Protein AF-A0AA36AF30-F1 (afdb_monomer)

Structure (mmCIF, N/CA/C/O backbone):
data_AF-A0AA36AF30-F1
#
_entry.id   AF-A0AA36AF30-F1
#
loop_
_atom_site.group_PDB
_atom_site.id
_atom_site.type_symbol
_atom_site.label_atom_id
_atom_site.label_alt_id
_atom_site.label_comp_id
_atom_site.label_asym_id
_atom_site.label_entity_id
_atom_site.label_seq_id
_atom_site.pdbx_PDB_ins_code
_atom_site.Cartn_x
_atom_site.Cartn_y
_atom_site.Cartn_z
_atom_site.occupancy
_atom_site.B_iso_or_equiv
_atom_site.auth_seq_id
_atom_site.auth_comp_id
_atom_site.auth_asym_id
_atom_site.auth_atom_id
_atom_site.pdbx_PDB_model_num
ATOM 1 N N . MET A 1 1 ? 21.066 13.306 -33.829 1.00 63.34 1 MET A N 1
ATOM 2 C CA . MET A 1 1 ? 20.167 12.903 -32.720 1.00 63.34 1 MET A CA 1
ATOM 3 C C . MET A 1 1 ? 20.761 11.676 -32.052 1.00 63.34 1 MET A C 1
ATOM 5 O O . MET A 1 1 ? 21.153 10.771 -32.775 1.00 63.34 1 MET A O 1
ATOM 9 N N . LYS A 1 2 ? 20.877 11.641 -30.718 1.00 82.94 2 LYS A N 1
ATOM 10 C CA . LYS A 1 2 ? 21.301 10.419 -30.010 1.00 82.94 2 LYS A CA 1
ATOM 11 C C . LYS A 1 2 ? 20.152 9.407 -30.028 1.00 82.94 2 LYS A C 1
ATOM 13 O O . LYS A 1 2 ? 19.001 9.814 -29.859 1.00 82.94 2 LYS A O 1
ATOM 18 N N . SER A 1 3 ? 20.438 8.122 -30.242 1.00 90.75 3 SER A N 1
ATOM 19 C CA . SER A 1 3 ? 19.394 7.096 -30.178 1.00 90.75 3 SER A CA 1
ATOM 20 C C . SER A 1 3 ? 18.960 6.868 -28.726 1.00 90.75 3 SER A C 1
ATOM 22 O O . SER A 1 3 ? 19.725 7.099 -27.788 1.00 90.75 3 SER A O 1
ATOM 24 N N . LEU A 1 4 ? 17.737 6.370 -28.515 1.00 87.19 4 LEU A N 1
ATOM 25 C CA . LEU A 1 4 ? 17.236 6.058 -27.169 1.00 87.19 4 LEU A CA 1
ATOM 26 C C . LEU A 1 4 ? 18.124 5.027 -26.443 1.00 87.19 4 LEU A C 1
ATOM 28 O O . LEU A 1 4 ? 18.230 5.046 -25.220 1.00 87.19 4 LEU A O 1
ATOM 32 N N . ARG A 1 5 ? 18.796 4.150 -27.200 1.00 90.25 5 ARG A N 1
ATOM 33 C CA . ARG A 1 5 ? 19.737 3.155 -26.676 1.00 90.25 5 ARG A CA 1
ATOM 34 C C . ARG A 1 5 ? 21.043 3.789 -26.200 1.00 90.25 5 ARG A C 1
ATOM 36 O O . ARG A 1 5 ? 21.538 3.400 -25.146 1.00 90.25 5 ARG A O 1
ATOM 43 N N . ASP A 1 6 ? 21.548 4.791 -26.915 1.00 92.56 6 ASP A N 1
ATOM 44 C CA . ASP A 1 6 ? 22.751 5.530 -26.510 1.00 92.56 6 ASP A CA 1
ATOM 45 C C . ASP A 1 6 ? 22.492 6.364 -25.257 1.00 92.56 6 ASP A C 1
ATOM 47 O O . ASP A 1 6 ? 23.327 6.423 -24.359 1.00 92.56 6 ASP A O 1
ATOM 51 N N . VAL A 1 7 ? 21.304 6.967 -25.170 1.00 93.06 7 VAL A N 1
ATOM 52 C CA . VAL A 1 7 ? 20.855 7.703 -23.982 1.00 93.06 7 VAL A CA 1
ATOM 53 C C . VAL A 1 7 ? 20.715 6.755 -22.788 1.00 93.06 7 VAL A C 1
ATOM 55 O O . VAL A 1 7 ? 21.249 7.045 -21.725 1.00 93.06 7 VAL A O 1
ATOM 58 N N . ALA A 1 8 ? 20.072 5.596 -22.962 1.00 93.12 8 ALA A N 1
ATOM 59 C CA . ALA A 1 8 ? 19.960 4.581 -21.911 1.00 93.12 8 ALA A CA 1
ATOM 60 C C . ALA A 1 8 ? 21.333 4.137 -21.382 1.00 93.12 8 ALA A C 1
ATOM 62 O O . ALA A 1 8 ? 21.536 4.089 -20.173 1.00 93.12 8 ALA A O 1
ATOM 63 N N . LYS A 1 9 ? 22.290 3.886 -22.287 1.00 93.12 9 LYS A N 1
ATOM 64 C CA . LYS A 1 9 ? 23.662 3.511 -21.927 1.00 93.12 9 LYS A CA 1
ATOM 65 C C . LYS A 1 9 ? 24.395 4.631 -21.184 1.00 93.12 9 LYS A C 1
ATOM 67 O O . LYS A 1 9 ? 25.069 4.349 -20.206 1.00 93.12 9 LYS A O 1
ATOM 72 N N . TYR A 1 10 ? 24.245 5.881 -21.624 1.00 94.81 10 TYR A N 1
ATOM 73 C CA . TYR A 1 10 ? 24.874 7.044 -20.990 1.00 94.81 10 TYR A CA 1
ATOM 74 C C . TYR A 1 10 ? 24.391 7.274 -19.552 1.00 94.81 10 TYR A C 1
ATOM 76 O O . TYR A 1 10 ? 25.181 7.638 -18.692 1.00 94.81 10 TYR A O 1
ATOM 84 N N . PHE A 1 11 ? 23.099 7.056 -19.297 1.00 91.12 11 PHE A N 1
ATOM 85 C CA . PHE A 1 11 ? 22.505 7.192 -17.964 1.00 91.12 11 PHE A CA 1
ATOM 86 C C . PHE A 1 11 ? 22.544 5.895 -17.140 1.00 91.12 11 PHE A C 1
ATOM 88 O O . PHE A 1 11 ? 21.966 5.862 -16.059 1.00 91.12 11 PHE A O 1
ATOM 95 N N . GLU A 1 12 ? 23.171 4.830 -17.651 1.00 92.31 12 GLU A N 1
ATOM 96 C CA . GLU A 1 12 ? 23.252 3.511 -17.001 1.00 92.31 12 GLU A CA 1
ATOM 97 C C . GLU A 1 12 ? 21.883 2.922 -16.603 1.00 92.31 12 GLU A C 1
ATOM 99 O O . GLU A 1 12 ? 21.746 2.15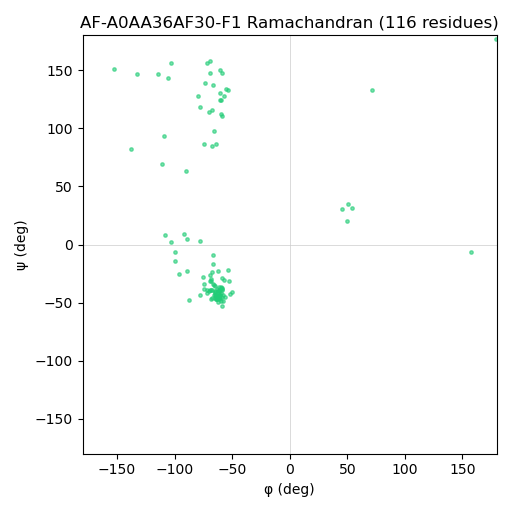8 -15.648 1.00 92.31 12 GLU A O 1
ATOM 104 N N . VAL A 1 13 ? 20.838 3.243 -17.370 1.00 88.69 13 VAL A N 1
ATOM 105 C CA . VAL A 1 13 ? 19.482 2.716 -17.171 1.00 88.69 13 VAL A CA 1
ATOM 106 C C . VAL A 1 13 ? 19.182 1.673 -18.244 1.00 88.69 13 VAL A C 1
ATOM 108 O O . VAL A 1 13 ? 19.539 1.831 -19.410 1.00 88.69 13 VAL A O 1
ATOM 111 N N . SER A 1 14 ? 18.458 0.608 -17.886 1.00 89.75 14 SER A N 1
ATOM 112 C CA . SER A 1 14 ? 17.972 -0.361 -18.876 1.00 89.75 14 SER A CA 1
ATOM 113 C C . SER A 1 14 ? 17.161 0.329 -19.976 1.00 89.75 14 SER A C 1
ATOM 115 O O . SER A 1 14 ? 16.241 1.107 -19.704 1.00 89.75 14 SER A O 1
ATOM 117 N N . PHE A 1 15 ? 17.455 -0.026 -21.229 1.00 90.00 15 PHE A N 1
ATOM 118 C CA . PHE A 1 15 ? 16.728 0.458 -22.402 1.00 90.00 15 PHE A CA 1
ATOM 119 C C . PHE A 1 15 ? 15.211 0.293 -22.250 1.00 90.00 15 PHE A C 1
ATOM 121 O O . PHE A 1 15 ? 14.454 1.202 -22.584 1.00 90.00 15 PHE A O 1
ATOM 128 N N . MET A 1 16 ? 14.769 -0.842 -21.694 1.00 89.00 16 MET A N 1
ATOM 129 C CA . MET A 1 16 ? 13.348 -1.123 -21.502 1.00 89.00 16 MET A CA 1
ATOM 130 C C . MET A 1 16 ? 12.710 -0.138 -20.518 1.00 89.00 16 MET A C 1
ATOM 132 O O . MET A 1 16 ? 11.645 0.408 -20.799 1.00 89.00 16 MET A O 1
ATOM 136 N N . THR A 1 17 ? 13.381 0.146 -19.400 1.00 87.31 17 THR A N 1
ATOM 137 C CA . THR A 1 17 ? 12.920 1.125 -18.408 1.00 87.31 17 THR A CA 1
ATOM 138 C C . THR A 1 17 ? 12.771 2.498 -19.053 1.00 87.31 17 THR A C 1
ATOM 140 O O . THR A 1 17 ? 11.682 3.072 -19.018 1.00 87.31 17 THR A O 1
ATOM 143 N N . LEU A 1 18 ? 13.819 2.991 -19.723 1.00 89.25 18 LEU A N 1
ATOM 144 C CA . LEU A 1 18 ? 13.787 4.302 -20.374 1.00 89.25 18 LEU A CA 1
ATOM 145 C C . LEU A 1 18 ? 12.681 4.383 -21.441 1.00 89.25 18 LEU A C 1
ATOM 147 O O . LEU A 1 18 ? 11.938 5.362 -21.498 1.00 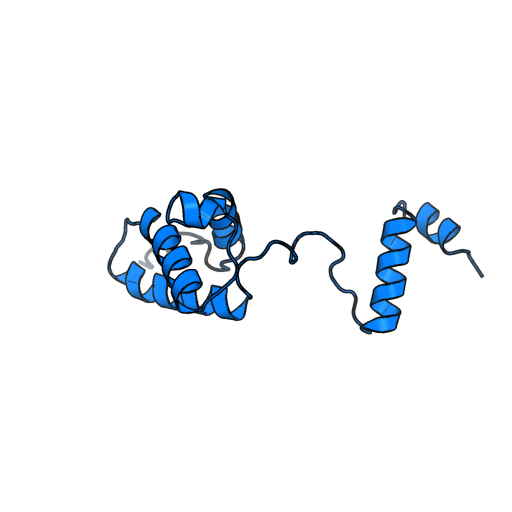89.25 18 LEU A O 1
ATOM 151 N N . GLN A 1 19 ? 12.509 3.327 -22.238 1.00 90.25 19 GLN A N 1
ATOM 152 C CA . GLN A 1 19 ? 11.462 3.246 -23.254 1.00 90.25 19 GLN A CA 1
ATOM 153 C C . GLN A 1 19 ? 10.052 3.334 -22.657 1.00 90.25 19 GLN A C 1
ATOM 155 O O . GLN A 1 19 ? 9.208 4.061 -23.191 1.00 90.25 19 GLN A O 1
ATOM 160 N N . ILE A 1 20 ? 9.782 2.628 -21.553 1.00 85.94 20 ILE A N 1
ATOM 161 C CA . ILE A 1 20 ? 8.473 2.687 -20.888 1.00 85.94 20 ILE A CA 1
ATOM 162 C C . ILE A 1 20 ? 8.220 4.097 -20.338 1.00 85.94 20 ILE A C 1
ATOM 164 O O . ILE A 1 20 ? 7.126 4.630 -20.537 1.00 85.94 20 ILE A O 1
ATOM 168 N N . TYR A 1 21 ? 9.221 4.726 -19.712 1.00 87.31 21 TYR A N 1
ATOM 169 C CA . TYR A 1 21 ? 9.120 6.106 -19.223 1.00 87.31 21 TYR A CA 1
ATOM 170 C C . TYR A 1 21 ? 8.815 7.095 -20.356 1.00 87.31 21 TYR A C 1
ATOM 172 O O . TYR A 1 21 ? 7.860 7.863 -20.248 1.00 87.31 21 TYR A O 1
ATOM 180 N N . CYS A 1 22 ? 9.547 7.045 -21.474 1.00 88.25 22 CYS A N 1
ATOM 181 C CA . CYS A 1 22 ? 9.295 7.917 -22.625 1.00 88.25 22 CYS A CA 1
ATOM 182 C C . CYS A 1 22 ? 7.896 7.704 -23.226 1.00 88.25 22 CYS A C 1
ATOM 184 O O . CYS A 1 22 ? 7.220 8.670 -23.585 1.00 88.25 22 CYS A O 1
ATOM 186 N N . LYS A 1 23 ? 7.432 6.449 -23.318 1.00 86.94 23 LYS A N 1
ATOM 187 C CA . LYS A 1 23 ? 6.086 6.125 -23.817 1.00 86.94 23 LYS A CA 1
ATOM 188 C C . LYS A 1 23 ? 4.993 6.677 -22.897 1.00 86.94 23 LYS A C 1
ATOM 190 O O . LYS A 1 23 ? 4.039 7.286 -23.387 1.00 86.94 23 LYS A O 1
ATOM 195 N N . LYS A 1 24 ? 5.136 6.495 -21.581 1.00 82.94 24 LYS A N 1
ATOM 196 C CA . LYS A 1 24 ? 4.189 7.020 -20.588 1.00 82.94 24 LYS A CA 1
ATOM 197 C C . LYS A 1 24 ? 4.188 8.542 -20.552 1.00 82.94 24 LYS A C 1
ATOM 199 O O . LYS A 1 24 ? 3.118 9.130 -20.610 1.00 82.94 24 LYS A O 1
ATOM 204 N N . LEU A 1 25 ? 5.357 9.184 -20.584 1.00 86.75 25 LEU A N 1
ATOM 205 C CA . LEU A 1 25 ? 5.462 10.644 -20.632 1.00 86.75 25 LEU A CA 1
ATOM 206 C C . LEU A 1 25 ? 4.757 11.225 -21.864 1.00 86.75 25 LEU A C 1
ATOM 208 O O . LEU A 1 25 ? 4.080 12.243 -21.766 1.00 86.75 25 LEU A O 1
ATOM 212 N N . ARG A 1 26 ? 4.862 10.558 -23.017 1.00 84.25 26 ARG A N 1
ATOM 213 C CA . ARG A 1 26 ? 4.185 10.988 -24.246 1.00 84.25 26 ARG A CA 1
ATOM 214 C C . ARG A 1 26 ? 2.662 10.844 -24.179 1.00 84.25 26 ARG A C 1
ATOM 216 O O . ARG A 1 26 ? 1.963 11.639 -24.794 1.00 84.25 26 ARG A O 1
ATOM 223 N N . THR A 1 27 ? 2.162 9.850 -23.447 1.00 84.31 27 THR A N 1
ATOM 224 C CA . THR A 1 27 ? 0.722 9.551 -23.349 1.00 84.31 27 THR A CA 1
ATOM 225 C C . THR A 1 27 ? 0.052 10.355 -22.232 1.00 84.31 27 THR A C 1
ATOM 227 O O . THR A 1 27 ? -0.975 10.985 -22.445 1.00 84.31 27 THR A O 1
ATOM 230 N N . GLU A 1 28 ? 0.653 10.363 -21.043 1.00 81.00 28 GLU A N 1
ATOM 231 C CA . GLU A 1 28 ? 0.074 10.902 -19.806 1.00 81.00 28 GLU A CA 1
ATOM 232 C C . GLU A 1 28 ? 0.586 12.322 -19.477 1.00 81.00 28 GLU A C 1
ATOM 234 O O . GLU A 1 28 ? 0.121 12.934 -18.516 1.00 81.00 28 GLU A O 1
ATOM 239 N N . ARG A 1 29 ? 1.569 12.847 -20.236 1.00 78.38 29 ARG A N 1
ATOM 240 C CA . ARG A 1 29 ? 2.279 14.130 -19.996 1.00 78.38 29 ARG A CA 1
ATOM 241 C C . ARG A 1 29 ? 2.815 14.316 -18.570 1.00 78.38 29 ARG A C 1
ATOM 243 O O . ARG A 1 29 ? 3.106 15.432 -18.148 1.00 78.38 29 ARG A O 1
ATOM 250 N N . LYS A 1 30 ? 2.980 13.225 -17.826 1.00 74.06 30 LYS A N 1
ATOM 251 C CA . LYS A 1 30 ? 3.535 13.194 -16.471 1.00 74.06 30 LYS A CA 1
ATOM 252 C C . LYS A 1 30 ? 4.573 12.085 -16.378 1.00 74.06 30 LYS A C 1
ATOM 254 O O . LYS A 1 30 ? 4.441 11.043 -17.019 1.00 74.06 30 LYS A O 1
ATOM 259 N N . ILE A 1 31 ? 5.602 12.303 -15.561 1.00 69.81 31 ILE A N 1
ATOM 260 C CA . ILE A 1 31 ? 6.558 11.255 -15.193 1.00 69.81 31 ILE A CA 1
ATOM 261 C C . ILE A 1 31 ? 5.841 10.342 -14.196 1.00 69.81 31 ILE A C 1
ATOM 263 O O . ILE A 1 31 ? 5.865 10.562 -12.988 1.00 69.81 31 ILE A O 1
ATOM 267 N N . ALA A 1 32 ? 5.109 9.361 -14.716 1.00 63.31 32 ALA A N 1
ATOM 268 C CA . ALA A 1 32 ? 4.452 8.364 -13.888 1.00 63.31 32 ALA A CA 1
ATOM 269 C C . ALA A 1 32 ? 5.495 7.439 -13.246 1.00 63.31 32 ALA A C 1
ATOM 271 O O . ALA A 1 32 ? 6.518 7.123 -13.855 1.00 63.31 32 ALA A O 1
ATOM 272 N N . SER A 1 33 ? 5.216 6.954 -12.033 1.00 64.69 33 SER A N 1
ATOM 273 C CA . SER A 1 33 ? 5.987 5.855 -11.447 1.00 64.69 33 SER A CA 1
ATOM 274 C C . SER A 1 33 ? 5.850 4.621 -12.344 1.00 64.69 33 SER A C 1
ATOM 276 O O . SER A 1 33 ? 4.742 4.192 -12.689 1.00 64.69 33 SER A O 1
ATOM 278 N N . VAL A 1 34 ? 6.980 4.069 -12.780 1.00 61.03 34 VAL A N 1
ATOM 279 C CA . VAL A 1 34 ? 7.022 2.893 -13.648 1.00 61.03 34 VAL A CA 1
ATOM 280 C C . VAL A 1 34 ? 7.539 1.731 -12.815 1.00 61.03 34 VAL A 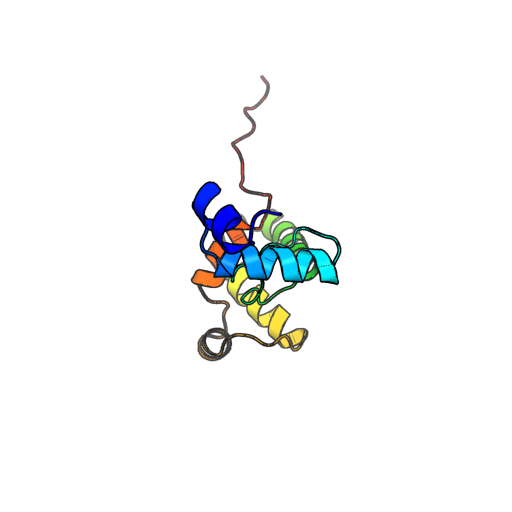C 1
ATOM 282 O O . VAL A 1 34 ? 8.737 1.556 -12.636 1.00 61.03 34 VAL A O 1
ATOM 285 N N . GLY A 1 35 ? 6.615 0.969 -12.235 1.00 61.53 35 GLY A N 1
ATOM 286 C CA . GLY A 1 35 ? 6.939 -0.171 -11.384 1.00 61.53 35 GLY A CA 1
ATOM 287 C C . GLY A 1 35 ? 5.693 -0.858 -10.834 1.00 61.53 35 GLY A C 1
ATOM 288 O O . GLY A 1 35 ? 4.567 -0.413 -11.045 1.00 61.53 35 GLY A O 1
ATOM 289 N N . TYR A 1 36 ? 5.896 -1.947 -10.095 1.00 58.34 36 TYR A N 1
ATOM 290 C CA . TYR A 1 36 ? 4.823 -2.786 -9.543 1.00 58.34 36 TYR A CA 1
ATOM 291 C C . TYR A 1 36 ? 4.144 -2.212 -8.288 1.00 58.34 36 TYR A C 1
ATOM 293 O O . TYR A 1 36 ? 3.296 -2.876 -7.693 1.00 58.34 36 TYR A O 1
ATOM 301 N N . ALA A 1 37 ? 4.528 -1.010 -7.850 1.00 55.66 37 ALA A N 1
ATOM 302 C CA . ALA A 1 37 ? 4.150 -0.480 -6.543 1.00 55.66 37 ALA A CA 1
ATOM 303 C C . ALA A 1 37 ? 2.637 -0.236 -6.392 1.00 55.66 37 ALA A C 1
ATOM 305 O O . ALA A 1 37 ? 2.105 -0.476 -5.310 1.00 55.66 37 ALA A O 1
ATOM 306 N N . SER A 1 38 ? 1.935 0.189 -7.453 1.00 54.94 38 SER A N 1
ATOM 307 C CA . SER A 1 38 ? 0.492 0.480 -7.381 1.00 54.94 38 SER A CA 1
ATOM 308 C C . SER A 1 38 ? -0.412 -0.671 -7.831 1.00 54.94 38 SER A C 1
ATOM 310 O O . SER A 1 38 ? -1.534 -0.767 -7.349 1.00 54.94 38 SER A O 1
ATOM 312 N N . LEU A 1 39 ? 0.062 -1.577 -8.697 1.00 54.94 39 LEU A N 1
ATOM 313 C CA . LEU A 1 39 ? -0.764 -2.656 -9.270 1.00 54.94 39 LEU A CA 1
ATOM 314 C C . LEU A 1 39 ? -1.222 -3.702 -8.241 1.00 54.94 39 LEU A C 1
ATOM 316 O O . LEU A 1 39 ? -2.129 -4.476 -8.519 1.00 54.94 39 LEU A O 1
ATOM 320 N N . ARG A 1 40 ? -0.585 -3.747 -7.065 1.00 60.47 40 ARG A N 1
ATOM 321 C CA . ARG A 1 40 ? -0.906 -4.691 -5.981 1.00 60.47 40 ARG A CA 1
ATOM 322 C C . ARG A 1 40 ? -1.593 -4.026 -4.784 1.00 60.47 40 ARG A C 1
ATOM 324 O O . ARG A 1 40 ? -1.710 -4.651 -3.731 1.00 60.47 40 ARG A O 1
ATOM 331 N N . ALA A 1 41 ? -1.973 -2.753 -4.894 1.00 67.44 41 ALA A N 1
ATOM 332 C CA . ALA A 1 41 ? -2.717 -2.083 -3.837 1.00 67.44 41 ALA A CA 1
ATOM 333 C C . ALA A 1 41 ? -4.185 -2.530 -3.899 1.00 67.44 41 ALA A C 1
ATOM 335 O O . ALA A 1 41 ? -4.854 -2.314 -4.904 1.00 67.44 41 ALA A O 1
ATOM 336 N N . VAL A 1 42 ? -4.666 -3.172 -2.831 1.00 74.44 42 VAL A N 1
ATOM 337 C CA . VAL A 1 42 ? -6.068 -3.625 -2.716 1.00 74.44 42 VAL A CA 1
ATOM 338 C C . VAL A 1 42 ? -7.022 -2.434 -2.582 1.00 74.44 42 VAL A C 1
ATOM 340 O O . VAL A 1 42 ? -8.144 -2.472 -3.072 1.00 74.44 42 VAL A O 1
ATOM 343 N N . PHE A 1 43 ? -6.551 -1.348 -1.971 1.00 78.50 43 PHE A N 1
ATOM 344 C CA . PHE A 1 43 ? -7.307 -0.116 -1.795 1.00 78.50 43 PHE A CA 1
ATOM 345 C C . PHE A 1 43 ? -6.682 1.031 -2.575 1.00 78.50 43 PHE A C 1
ATOM 347 O O . PHE A 1 43 ? -5.461 1.143 -2.708 1.00 78.50 43 PHE A O 1
ATOM 354 N N . THR A 1 44 ? -7.538 1.925 -3.057 1.00 79.56 44 THR A N 1
ATOM 355 C CA . THR A 1 44 ? -7.106 3.238 -3.536 1.00 79.56 44 THR A CA 1
ATOM 356 C C . THR A 1 44 ? -6.644 4.099 -2.362 1.00 79.56 44 THR A C 1
ATOM 358 O O . THR A 1 44 ? -7.087 3.905 -1.233 1.00 79.56 44 THR A O 1
ATOM 361 N N . LYS A 1 45 ? -5.810 5.114 -2.623 1.00 74.50 45 LYS A N 1
ATOM 362 C CA . LYS A 1 45 ? -5.332 6.037 -1.577 1.00 74.50 45 LYS A CA 1
ATOM 363 C C . LYS A 1 45 ? -6.479 6.634 -0.746 1.00 74.50 45 LYS A C 1
ATOM 365 O O . LYS A 1 45 ? -6.401 6.657 0.471 1.00 74.50 45 LYS A O 1
ATOM 370 N N . LYS A 1 46 ? -7.579 7.032 -1.399 1.00 77.38 46 LYS A N 1
ATOM 371 C CA . LYS A 1 46 ? -8.771 7.570 -0.720 1.00 77.38 46 LYS A CA 1
ATOM 372 C C . LYS A 1 46 ? -9.427 6.550 0.218 1.00 77.38 46 LYS A C 1
ATOM 374 O O . LYS A 1 46 ? -9.879 6.915 1.295 1.00 77.38 46 LYS A O 1
ATOM 379 N N . GLN A 1 47 ? -9.494 5.284 -0.193 1.00 77.38 47 GLN A N 1
ATOM 380 C CA . GLN A 1 47 ? -10.033 4.206 0.639 1.00 77.38 47 GLN A CA 1
ATOM 381 C C . GLN A 1 47 ? -9.094 3.885 1.804 1.00 77.38 47 GLN A C 1
ATOM 383 O O . GLN A 1 47 ? -9.569 3.706 2.920 1.00 77.38 47 GLN A O 1
ATOM 388 N N . GLU A 1 48 ? -7.776 3.877 1.572 1.00 78.12 48 GLU A N 1
ATOM 389 C CA . GLU A 1 48 ? -6.792 3.753 2.653 1.00 78.12 48 GLU A CA 1
ATOM 390 C C . GLU A 1 48 ? -6.979 4.887 3.672 1.00 78.12 48 GLU A C 1
ATOM 392 O O . GLU A 1 48 ? -7.146 4.599 4.851 1.00 78.12 48 GLU A O 1
ATOM 397 N N . ASP A 1 49 ? -7.084 6.145 3.234 1.00 76.94 49 ASP A N 1
ATOM 398 C CA . ASP A 1 49 ? -7.293 7.300 4.119 1.00 76.94 49 ASP A CA 1
ATOM 399 C C . ASP A 1 49 ? -8.595 7.194 4.940 1.00 76.94 49 ASP A C 1
ATOM 401 O O . ASP A 1 49 ? -8.621 7.563 6.116 1.00 76.94 49 ASP A O 1
ATOM 405 N N . LEU A 1 50 ? -9.675 6.647 4.367 1.00 78.62 50 LEU A N 1
ATOM 406 C CA . LEU A 1 50 ? -10.935 6.405 5.082 1.00 78.62 50 LEU A CA 1
ATOM 407 C C . LEU A 1 50 ? -10.794 5.310 6.142 1.00 78.62 50 LEU A C 1
ATOM 409 O O . LEU A 1 50 ? -11.216 5.506 7.283 1.00 78.62 50 LEU A O 1
ATOM 413 N N . VAL A 1 51 ? -10.173 4.181 5.786 1.00 77.19 51 VAL A N 1
ATOM 414 C CA . VAL A 1 51 ? -9.904 3.077 6.720 1.00 77.19 51 VAL A CA 1
ATOM 415 C C . VAL A 1 51 ? -8.996 3.555 7.854 1.00 77.19 51 VAL A C 1
ATOM 417 O O . VAL A 1 51 ? -9.261 3.247 9.012 1.00 77.19 51 VAL A O 1
ATOM 420 N N . VAL A 1 52 ? -7.977 4.361 7.546 1.00 76.00 52 VAL A N 1
ATOM 421 C CA . VAL A 1 52 ? -7.076 4.981 8.528 1.00 76.00 52 VAL A CA 1
ATOM 422 C C . VAL A 1 52 ? -7.825 5.950 9.424 1.00 76.00 52 VAL A C 1
ATOM 424 O O . VAL A 1 52 ? -7.671 5.884 10.633 1.00 76.00 52 VAL A O 1
ATOM 427 N N . THR A 1 53 ? -8.657 6.829 8.869 1.00 75.62 53 THR A N 1
ATOM 428 C CA . THR A 1 53 ? -9.427 7.802 9.658 1.00 75.62 53 THR A CA 1
ATOM 429 C C . THR A 1 53 ? -10.380 7.101 10.618 1.00 75.62 53 THR A C 1
ATOM 431 O O . THR A 1 53 ? -10.435 7.434 11.803 1.00 75.62 53 THR A O 1
ATOM 434 N N . TYR A 1 54 ? -11.104 6.096 10.122 1.00 76.12 54 TYR A N 1
ATOM 435 C CA . TYR A 1 54 ? -12.009 5.293 10.934 1.00 76.12 54 TYR A CA 1
ATOM 436 C C . TYR A 1 54 ? -11.244 4.515 12.007 1.00 76.12 54 TYR A C 1
ATOM 438 O O . TYR A 1 54 ? -11.629 4.525 13.176 1.00 76.12 54 TYR A O 1
ATOM 446 N N . PHE A 1 55 ? -10.111 3.917 11.631 1.00 70.69 55 PHE A N 1
ATOM 447 C CA . PHE A 1 55 ? -9.237 3.231 12.567 1.00 70.69 55 PHE A CA 1
ATOM 448 C C . PHE A 1 55 ? -8.673 4.176 13.627 1.00 70.69 55 PHE A C 1
ATOM 450 O O . PHE A 1 55 ? -8.791 3.867 14.796 1.00 70.69 55 PHE A O 1
ATOM 457 N N . LEU A 1 56 ? -8.116 5.336 13.272 1.00 70.12 56 LEU A N 1
ATOM 458 C CA . LEU A 1 56 ? -7.568 6.315 14.218 1.00 70.12 56 LEU A CA 1
ATOM 459 C C . LEU A 1 56 ? -8.641 6.842 15.177 1.00 70.12 56 LEU A C 1
ATOM 461 O O . LEU A 1 56 ? -8.368 7.046 16.361 1.00 70.12 56 LEU A O 1
ATOM 465 N N . LYS A 1 57 ? -9.873 7.022 14.687 1.00 70.19 57 LYS A N 1
ATOM 466 C CA . LYS A 1 57 ? -11.024 7.384 15.518 1.00 70.19 57 LYS A CA 1
ATOM 467 C C . LYS A 1 57 ? -11.367 6.277 16.521 1.00 70.19 57 LYS A C 1
ATOM 469 O O . LYS A 1 57 ? -11.633 6.592 17.674 1.00 70.19 57 LYS A O 1
ATOM 474 N N . ALA A 1 58 ? -11.310 5.010 16.110 1.00 63.28 58 ALA A N 1
ATOM 475 C CA . ALA A 1 58 ? -11.510 3.860 16.996 1.00 63.28 58 ALA A CA 1
ATOM 476 C C . ALA A 1 58 ? -10.304 3.594 17.928 1.00 63.28 58 ALA A C 1
ATOM 478 O O . ALA A 1 58 ? -10.473 3.195 19.077 1.00 63.28 58 ALA A O 1
ATOM 479 N N . ALA A 1 59 ? -9.084 3.858 17.458 1.00 61.91 59 ALA A N 1
ATOM 480 C CA . ALA A 1 59 ? -7.824 3.593 18.146 1.00 61.91 59 ALA A CA 1
ATOM 481 C C . ALA A 1 59 ? -7.543 4.595 19.268 1.00 61.91 59 ALA A C 1
ATOM 483 O O . ALA A 1 59 ? -6.938 4.213 20.265 1.00 61.91 59 ALA A O 1
ATOM 484 N N . LYS A 1 60 ? -8.050 5.835 19.174 1.00 59.06 60 LYS A N 1
ATOM 485 C CA . LYS A 1 60 ? -8.066 6.786 20.304 1.00 59.06 60 LYS A CA 1
ATOM 486 C C . LYS A 1 60 ? -8.723 6.209 21.568 1.00 59.06 60 LYS A C 1
ATOM 488 O O . LYS A 1 60 ? -8.429 6.691 22.656 1.00 59.06 60 LYS A O 1
ATOM 493 N N . SER A 1 61 ? -9.569 5.184 21.435 1.00 59.09 61 SER A N 1
ATOM 494 C CA . SER A 1 61 ? -10.189 4.469 22.557 1.00 59.09 61 SER A CA 1
ATOM 495 C C . SER A 1 61 ? -9.505 3.146 22.923 1.00 59.09 61 SER A C 1
ATOM 497 O O . SER A 1 61 ? -9.773 2.621 23.997 1.00 59.09 61 SER A O 1
ATOM 499 N N . TYR A 1 62 ? -8.623 2.601 22.079 1.00 50.25 62 TYR A N 1
ATOM 500 C CA . TYR A 1 62 ? -8.025 1.275 22.271 1.00 50.25 62 TYR A CA 1
ATOM 501 C C . TYR A 1 62 ? -6.527 1.289 21.950 1.00 50.25 62 TYR A C 1
ATOM 503 O O . TYR A 1 62 ? -6.082 0.874 20.876 1.00 50.25 62 TYR A O 1
ATOM 511 N N . TYR A 1 63 ? -5.731 1.726 22.926 1.00 48.97 63 TYR A N 1
ATOM 512 C CA . TYR A 1 63 ? -4.292 1.472 22.977 1.00 48.97 63 TYR A CA 1
ATOM 513 C C . TYR A 1 63 ? -4.053 -0.045 23.118 1.00 48.97 63 TYR A C 1
ATOM 515 O O . TYR A 1 63 ? -3.961 -0.551 24.231 1.00 48.97 63 TYR A O 1
ATOM 523 N N . GLY A 1 64 ? -3.993 -0.799 22.010 1.00 54.91 64 GLY A N 1
ATOM 524 C CA . GLY A 1 64 ? -3.520 -2.193 22.073 1.00 54.91 64 GLY A CA 1
ATOM 525 C C . GLY A 1 64 ? -3.931 -3.186 20.982 1.00 54.91 64 GLY A C 1
ATOM 526 O O . GLY A 1 64 ? -3.410 -4.296 20.986 1.00 54.91 64 GLY A O 1
ATOM 527 N N . LEU A 1 65 ? -4.817 -2.860 20.034 1.00 55.56 65 LEU A N 1
ATOM 528 C CA . LEU A 1 65 ? -5.324 -3.859 19.071 1.00 55.56 65 LEU A CA 1
ATOM 529 C C . LEU A 1 65 ? -4.840 -3.643 17.626 1.00 55.56 65 LEU A C 1
ATOM 531 O O . LEU A 1 65 ? -5.614 -3.390 16.705 1.00 55.56 65 LEU A O 1
ATOM 535 N N . THR A 1 66 ? -3.542 -3.862 17.408 1.00 56.94 66 THR A N 1
ATOM 536 C CA . THR A 1 66 ? -2.923 -4.071 16.081 1.00 56.94 66 THR A CA 1
ATOM 537 C C . THR A 1 66 ? -3.592 -5.182 15.234 1.00 56.94 66 THR A C 1
ATOM 539 O O . THR A 1 66 ? -3.636 -5.037 14.010 1.00 56.94 66 THR A O 1
ATOM 542 N N . PRO A 1 67 ? -4.169 -6.270 15.801 1.00 59.47 67 PRO A N 1
ATOM 543 C CA . PRO A 1 67 ? -4.846 -7.305 15.009 1.00 59.47 67 PRO A CA 1
ATOM 544 C C . PRO A 1 67 ? -6.158 -6.851 14.351 1.00 59.47 67 PRO A C 1
ATOM 546 O O . PRO A 1 67 ? -6.521 -7.381 13.302 1.00 59.47 67 PRO A O 1
ATOM 549 N N . GLY A 1 68 ? -6.848 -5.857 14.924 1.00 72.81 68 GLY A N 1
ATOM 550 C CA . GLY A 1 68 ? -8.183 -5.442 14.478 1.00 72.81 68 GLY A CA 1
ATOM 551 C C . GLY A 1 68 ? -8.202 -4.784 13.097 1.00 72.81 68 GLY A C 1
ATOM 552 O O . GLY A 1 68 ? -9.167 -4.943 12.354 1.00 72.81 68 GLY A O 1
ATOM 553 N N . ILE A 1 69 ? -7.112 -4.111 12.708 1.00 76.12 69 ILE A N 1
ATOM 554 C CA . ILE A 1 69 ? -7.012 -3.400 11.421 1.00 76.12 69 ILE A CA 1
ATOM 555 C C . ILE A 1 69 ? -7.150 -4.367 10.244 1.00 76.12 69 ILE A C 1
ATOM 557 O O . ILE A 1 69 ? -7.788 -4.043 9.248 1.00 76.12 69 ILE A O 1
ATOM 561 N N . ARG A 1 70 ? -6.570 -5.567 10.355 1.00 82.69 70 ARG A N 1
ATOM 562 C CA . ARG A 1 70 ? -6.588 -6.567 9.278 1.00 82.69 70 ARG A CA 1
ATOM 563 C C . ARG A 1 70 ? -7.982 -7.146 9.058 1.00 82.69 70 ARG A C 1
ATOM 565 O O . ARG A 1 70 ? -8.391 -7.320 7.913 1.00 82.69 70 ARG A O 1
ATOM 572 N N . ASN A 1 71 ? -8.721 -7.382 10.138 1.00 83.19 71 ASN A N 1
ATOM 573 C CA . ASN A 1 71 ? -10.102 -7.861 10.067 1.00 83.19 71 ASN A CA 1
ATOM 574 C C . ASN A 1 71 ? -11.032 -6.751 9.569 1.00 83.19 71 ASN A C 1
ATOM 576 O O . ASN A 1 71 ? -11.879 -6.981 8.712 1.00 83.19 71 ASN A O 1
ATOM 580 N N . LEU A 1 72 ? -10.826 -5.521 10.046 1.00 81.19 72 LEU A N 1
ATOM 581 C CA . LEU A 1 72 ? -11.570 -4.354 9.584 1.00 81.19 72 LEU A CA 1
ATOM 582 C C . LEU A 1 72 ? -11.355 -4.107 8.086 1.00 81.19 72 LEU A C 1
ATOM 584 O O . LEU A 1 72 ? -12.317 -3.857 7.369 1.00 81.19 72 LEU A O 1
ATOM 588 N N . ALA A 1 73 ? -10.116 -4.212 7.607 1.00 83.44 73 ALA A N 1
ATOM 589 C CA . ALA A 1 73 ? -9.785 -4.071 6.195 1.00 83.44 73 ALA A CA 1
ATOM 590 C C . ALA A 1 73 ? -10.480 -5.136 5.336 1.00 83.44 73 ALA A C 1
ATOM 592 O O . ALA A 1 73 ? -11.056 -4.799 4.304 1.00 83.44 73 ALA A O 1
ATOM 593 N N . TYR A 1 74 ? -10.485 -6.398 5.772 1.00 86.44 74 TYR A N 1
ATOM 594 C CA . TYR A 1 74 ? -11.206 -7.460 5.070 1.00 86.44 74 TYR A CA 1
ATOM 595 C C . TYR A 1 74 ? -12.719 -7.204 5.039 1.00 86.44 74 TYR A C 1
ATOM 597 O O . TYR A 1 74 ? -13.324 -7.245 3.971 1.00 86.44 74 TYR A O 1
ATOM 605 N N . ASN A 1 75 ? -13.320 -6.845 6.177 1.00 84.94 75 ASN A N 1
ATOM 606 C CA . ASN A 1 75 ? -14.745 -6.512 6.253 1.00 84.94 75 ASN A CA 1
ATOM 607 C C . ASN A 1 75 ? -15.101 -5.310 5.375 1.00 84.94 75 ASN A C 1
ATOM 609 O O . ASN A 1 75 ? -16.089 -5.348 4.646 1.00 84.94 75 ASN A O 1
ATOM 613 N N . TYR A 1 76 ? -14.276 -4.264 5.395 1.00 84.06 76 TYR A N 1
ATOM 614 C CA . TYR A 1 76 ? -14.445 -3.107 4.526 1.00 84.06 76 TYR A CA 1
ATOM 615 C C . TYR A 1 76 ? -14.400 -3.518 3.053 1.00 84.06 76 TYR A C 1
ATOM 617 O O . TYR A 1 76 ? -15.266 -3.118 2.279 1.00 84.06 76 TYR A O 1
ATOM 625 N N . ALA A 1 77 ? -13.439 -4.358 2.667 1.00 85.81 77 ALA A N 1
ATOM 626 C CA . ALA A 1 77 ? -13.340 -4.838 1.300 1.00 85.81 77 ALA A CA 1
ATOM 627 C C . ALA A 1 77 ? -14.539 -5.702 0.888 1.00 85.81 77 ALA A C 1
ATOM 629 O O . ALA A 1 77 ? -15.056 -5.521 -0.209 1.00 85.81 77 ALA A O 1
ATOM 630 N N . LYS A 1 78 ? -15.026 -6.572 1.781 1.00 85.81 78 LYS A N 1
ATOM 631 C CA . LYS A 1 78 ? -16.210 -7.413 1.564 1.00 85.81 78 LYS A CA 1
ATOM 632 C C . LYS A 1 78 ? -17.477 -6.577 1.368 1.00 85.81 78 LYS A C 1
ATOM 634 O O . LYS A 1 78 ? -18.213 -6.818 0.422 1.00 85.81 78 LYS A O 1
ATOM 639 N N . VAL A 1 79 ? -17.701 -5.571 2.219 1.00 86.38 79 VAL A N 1
ATOM 640 C CA . VAL A 1 79 ? -18.871 -4.671 2.142 1.00 86.38 79 VAL A CA 1
ATOM 641 C C . VAL A 1 79 ? -18.839 -3.793 0.890 1.00 86.38 79 VAL A C 1
ATOM 643 O O . VAL A 1 79 ? -19.885 -3.495 0.329 1.00 86.38 79 VAL A O 1
ATOM 646 N N . ASN A 1 80 ? -17.651 -3.380 0.444 1.00 82.31 80 ASN A N 1
ATOM 647 C CA . ASN A 1 80 ? -17.484 -2.548 -0.751 1.00 82.31 80 ASN A CA 1
ATOM 648 C C . ASN A 1 80 ? -17.253 -3.375 -2.034 1.00 82.31 80 ASN A C 1
ATOM 650 O O . ASN A 1 80 ? -16.872 -2.801 -3.051 1.00 82.31 80 ASN A O 1
ATOM 654 N N . GLU A 1 81 ? -17.417 -4.704 -1.977 1.00 84.31 81 GLU A N 1
ATOM 655 C CA . GLU A 1 81 ? -17.208 -5.642 -3.096 1.00 84.31 81 GLU A CA 1
ATOM 656 C C . GLU A 1 81 ? -15.845 -5.471 -3.803 1.00 84.31 81 GLU A C 1
ATOM 658 O O . GLU A 1 81 ? -15.690 -5.637 -5.016 1.00 84.31 81 GLU A O 1
ATOM 663 N N . ILE A 1 82 ? -14.815 -5.128 -3.027 1.00 83.38 82 ILE A N 1
ATOM 664 C CA . ILE A 1 82 ? -13.460 -4.899 -3.522 1.00 83.38 82 ILE A CA 1
ATOM 665 C C . ILE A 1 82 ? -12.779 -6.250 -3.736 1.00 83.38 82 ILE A C 1
ATOM 667 O O . ILE A 1 82 ? -12.691 -7.075 -2.824 1.00 83.38 82 ILE A O 1
ATOM 671 N N . LYS A 1 83 ? -12.231 -6.459 -4.939 1.00 82.00 83 LYS A N 1
ATOM 672 C CA . LYS A 1 83 ? -11.454 -7.662 -5.264 1.00 82.00 83 LYS A CA 1
ATOM 673 C C . LYS A 1 83 ? -10.241 -7.784 -4.342 1.00 82.00 83 LYS A C 1
ATOM 675 O O . LYS A 1 83 ? -9.295 -7.002 -4.433 1.00 82.00 83 LYS A O 1
ATOM 680 N N . CYS A 1 84 ? -10.273 -8.797 -3.484 1.00 82.69 84 CYS A N 1
ATOM 681 C CA . CYS A 1 84 ? -9.194 -9.140 -2.567 1.00 82.69 84 CYS A CA 1
ATOM 682 C C . CYS A 1 84 ? -8.408 -10.353 -3.073 1.00 82.69 84 CYS A C 1
ATOM 684 O O . CYS A 1 84 ? -8.952 -11.160 -3.825 1.00 82.69 84 CYS A O 1
ATOM 686 N N . PRO A 1 85 ? -7.144 -10.516 -2.652 1.00 82.56 85 PRO A N 1
ATOM 687 C CA . PRO A 1 85 ? -6.415 -11.764 -2.851 1.00 82.56 85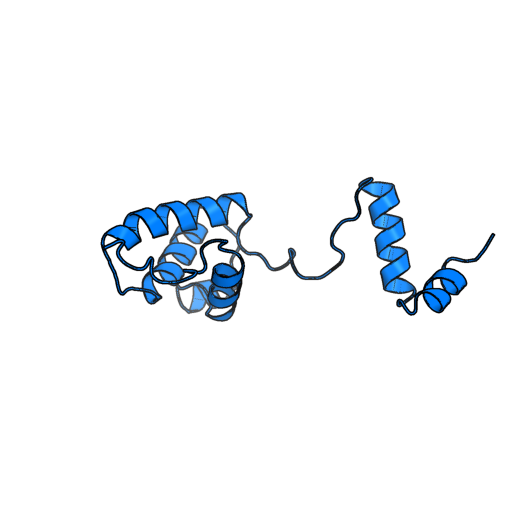 PRO A CA 1
ATOM 688 C C . PRO A 1 85 ? -7.134 -12.947 -2.188 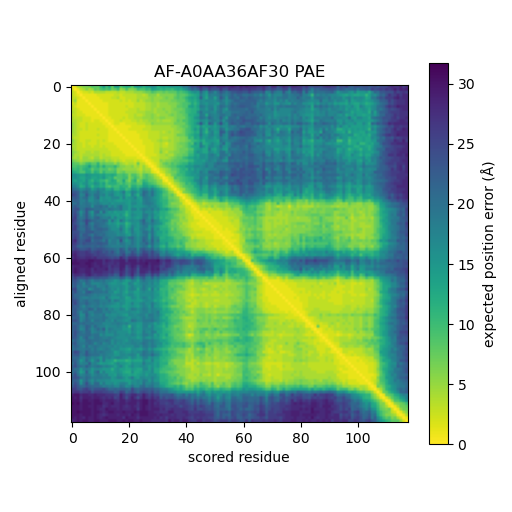1.00 82.56 85 PRO A C 1
ATOM 690 O O . PRO A 1 85 ? -7.683 -12.789 -1.098 1.00 82.56 85 PRO A O 1
ATOM 693 N N . ASP A 1 86 ? -7.038 -14.144 -2.772 1.00 82.00 86 ASP A N 1
ATOM 694 C CA . ASP A 1 86 ? -7.670 -15.363 -2.232 1.00 82.00 86 ASP A CA 1
ATOM 695 C C . ASP A 1 86 ? -7.223 -15.678 -0.797 1.00 82.00 86 ASP A C 1
ATOM 697 O O . ASP A 1 86 ? -7.994 -16.182 0.018 1.00 82.00 86 ASP A O 1
ATOM 701 N N . SER A 1 87 ? -5.987 -15.299 -0.452 1.00 83.00 87 SER A N 1
ATOM 702 C CA . SER A 1 87 ? -5.448 -15.442 0.901 1.00 83.00 87 SER A CA 1
ATOM 703 C C . SER A 1 87 ? -6.205 -14.630 1.953 1.00 83.00 87 SER A C 1
ATOM 705 O O . SER A 1 87 ? -6.140 -14.981 3.130 1.00 83.00 87 SER A O 1
ATOM 707 N N . TRP A 1 88 ? -6.920 -13.568 1.566 1.00 87.06 88 TRP A N 1
ATOM 708 C CA . TRP A 1 88 ? -7.752 -12.799 2.491 1.00 87.06 88 TRP A CA 1
ATOM 709 C C . TRP A 1 88 ? -9.063 -13.512 2.782 1.00 87.06 88 TRP A C 1
ATOM 711 O O . TRP A 1 88 ? -9.464 -13.587 3.937 1.00 87.06 88 TRP A O 1
ATOM 721 N N . SER A 1 89 ? -9.698 -14.063 1.747 1.00 82.06 89 SER A N 1
ATOM 722 C CA . SER A 1 89 ? -10.945 -14.817 1.878 1.00 82.06 89 SER A CA 1
ATOM 723 C C . SER A 1 89 ? -10.734 -16.123 2.641 1.00 82.06 89 SER A C 1
ATOM 725 O O . SER A 1 89 ? -11.555 -16.476 3.477 1.00 82.06 89 SER A O 1
ATOM 727 N N . ALA A 1 90 ? -9.609 -16.808 2.408 1.00 85.50 90 ALA A N 1
ATOM 728 C CA . ALA A 1 90 ? -9.279 -18.061 3.087 1.00 85.50 90 ALA A CA 1
ATOM 729 C C . ALA A 1 90 ? -9.038 -17.892 4.597 1.00 85.50 90 ALA A C 1
ATOM 731 O O . ALA A 1 90 ? -9.374 -18.779 5.373 1.00 85.50 90 ALA A O 1
ATOM 732 N N . ASN A 1 91 ? -8.454 -16.763 5.011 1.00 82.56 91 ASN A N 1
ATOM 733 C CA . ASN A 1 91 ? -8.141 -16.485 6.416 1.00 82.56 91 ASN A CA 1
ATOM 734 C C . ASN A 1 91 ? -9.127 -15.503 7.072 1.00 82.56 91 ASN A C 1
ATOM 736 O O . ASN A 1 91 ? -8.894 -15.085 8.204 1.00 82.56 91 ASN A O 1
ATOM 740 N N . GLU A 1 92 ? -10.150 -15.061 6.332 1.00 84.12 92 GLU A N 1
ATOM 741 C CA . GLU A 1 92 ? -11.094 -13.993 6.697 1.00 84.12 92 GLU A CA 1
ATOM 742 C C . GLU A 1 92 ? -10.433 -12.731 7.287 1.00 84.12 92 GLU A C 1
ATOM 744 O O . GLU A 1 92 ? -10.990 -12.021 8.127 1.00 84.12 92 GLU A O 1
ATOM 749 N N . CYS A 1 93 ? -9.208 -12.439 6.852 1.00 84.31 93 CYS A N 1
ATOM 750 C CA . CYS A 1 93 ? -8.416 -11.329 7.355 1.00 84.31 93 CYS A CA 1
ATOM 751 C C . CYS A 1 93 ? -7.436 -10.829 6.299 1.00 84.31 93 CYS A C 1
ATOM 753 O O . CYS A 1 93 ? -6.956 -11.578 5.447 1.00 84.31 93 CYS A O 1
ATOM 755 N N . ALA A 1 94 ? -7.092 -9.543 6.359 1.00 85.19 94 ALA A N 1
ATOM 756 C CA . ALA A 1 94 ? -6.077 -9.010 5.467 1.00 85.19 94 ALA A CA 1
ATOM 757 C C . ALA A 1 94 ? -4.692 -9.609 5.774 1.00 85.19 94 ALA A C 1
ATOM 759 O O . ALA A 1 94 ? -4.275 -9.714 6.930 1.00 85.19 94 ALA A O 1
ATOM 760 N N . GLY A 1 95 ? -3.950 -9.966 4.724 1.00 84.19 95 GLY A N 1
ATOM 761 C CA . GLY A 1 95 ? -2.623 -10.573 4.852 1.00 84.19 95 GLY A CA 1
ATOM 762 C C . GLY A 1 95 ? -1.603 -9.687 5.584 1.00 84.19 95 GLY A C 1
ATOM 763 O O . GLY A 1 95 ? -1.643 -8.456 5.503 1.00 84.19 95 GLY A O 1
ATOM 764 N N . VAL A 1 96 ? -0.642 -10.322 6.265 1.00 82.00 96 VAL A N 1
ATOM 765 C CA . VAL A 1 96 ? 0.440 -9.638 7.006 1.00 82.00 96 VAL A CA 1
ATOM 766 C C . VAL A 1 96 ? 1.254 -8.728 6.081 1.00 82.00 96 VAL A C 1
ATOM 768 O O . VAL A 1 96 ? 1.489 -7.569 6.414 1.00 82.00 96 VAL A O 1
ATOM 771 N N . ASP A 1 97 ? 1.595 -9.201 4.880 1.00 81.88 97 ASP A N 1
ATOM 772 C CA . ASP A 1 97 ? 2.322 -8.418 3.875 1.00 81.88 97 ASP A CA 1
ATOM 773 C C . ASP A 1 97 ? 1.592 -7.144 3.457 1.00 81.88 97 ASP A C 1
ATOM 775 O O . ASP A 1 97 ? 2.214 -6.106 3.202 1.00 81.88 97 ASP A O 1
ATOM 779 N N . TRP A 1 98 ? 0.262 -7.218 3.356 1.00 84.44 98 TRP 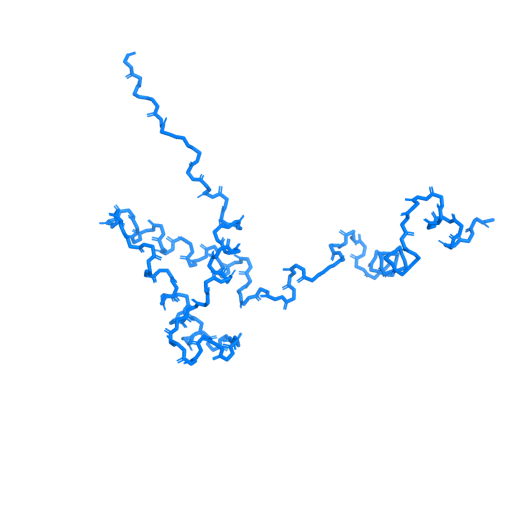A N 1
ATOM 780 C CA . TRP A 1 98 ? -0.542 -6.042 3.067 1.00 84.44 98 TRP A CA 1
ATOM 781 C C . TRP A 1 98 ? -0.490 -5.070 4.239 1.00 84.44 98 TRP A C 1
ATOM 783 O O . TRP A 1 98 ? -0.233 -3.891 4.011 1.00 84.44 98 TRP A O 1
ATOM 793 N N . PHE A 1 99 ? -0.645 -5.559 5.471 1.00 81.44 99 PHE A N 1
ATOM 794 C CA . PHE A 1 99 ? -0.622 -4.722 6.665 1.00 81.44 99 PHE A CA 1
ATOM 795 C C . PHE A 1 99 ? 0.712 -3.985 6.832 1.00 81.44 99 PHE A C 1
ATOM 797 O O . PHE A 1 99 ? 0.725 -2.770 7.013 1.00 81.44 99 PHE A O 1
ATOM 804 N N . SER A 1 100 ? 1.846 -4.673 6.671 1.00 79.38 100 SER A N 1
ATOM 805 C CA . SER A 1 100 ? 3.168 -4.036 6.732 1.00 79.38 100 SER A CA 1
ATOM 806 C C . SER A 1 100 ? 3.345 -2.950 5.667 1.00 79.38 100 SER A C 1
ATOM 808 O O . SER A 1 100 ? 3.962 -1.917 5.924 1.00 79.38 100 SER A O 1
ATOM 810 N N . LYS A 1 101 ? 2.801 -3.153 4.460 1.00 78.00 101 LYS A N 1
ATOM 811 C CA . LYS A 1 101 ? 2.838 -2.143 3.391 1.00 78.00 101 LYS A CA 1
ATOM 812 C C . LYS A 1 101 ? 1.871 -0.991 3.645 1.00 78.00 101 LYS A C 1
ATOM 814 O O . LYS A 1 101 ? 2.215 0.145 3.347 1.00 78.00 101 LYS A O 1
ATOM 819 N N . PHE A 1 102 ? 0.693 -1.281 4.184 1.00 77.31 102 PHE A N 1
ATOM 820 C CA . PHE A 1 102 ? -0.314 -0.301 4.572 1.00 77.31 102 PHE A CA 1
ATOM 821 C C . PHE A 1 102 ? 0.230 0.632 5.659 1.00 77.31 102 PHE A C 1
ATOM 823 O O . PHE A 1 102 ? 0.211 1.844 5.479 1.00 77.31 102 PHE A O 1
ATOM 830 N N . MET A 1 103 ? 0.862 0.085 6.702 1.00 75.31 103 MET A N 1
ATOM 831 C CA . MET A 1 103 ? 1.523 0.871 7.752 1.00 75.31 103 MET A CA 1
ATOM 832 C C . MET A 1 103 ? 2.621 1.792 7.210 1.00 75.31 103 MET A C 1
ATOM 834 O O . MET A 1 103 ? 2.723 2.931 7.642 1.00 75.31 103 MET A O 1
ATOM 838 N N . LYS A 1 104 ? 3.404 1.347 6.217 1.00 74.38 104 LYS A N 1
ATOM 839 C CA . LYS A 1 104 ? 4.411 2.198 5.553 1.00 74.38 104 LYS A CA 1
ATOM 840 C C . LYS A 1 104 ? 3.806 3.332 4.718 1.00 74.38 104 LYS A C 1
ATOM 842 O O . LYS A 1 104 ? 4.505 4.296 4.424 1.00 74.38 104 LYS A O 1
ATOM 847 N N . ARG A 1 105 ? 2.553 3.194 4.273 1.00 71.69 105 ARG A N 1
ATOM 848 C CA . ARG A 1 105 ? 1.835 4.210 3.487 1.00 71.69 105 ARG A CA 1
ATOM 849 C C . ARG A 1 105 ? 1.083 5.209 4.358 1.00 71.69 105 ARG A C 1
ATOM 851 O O . ARG A 1 1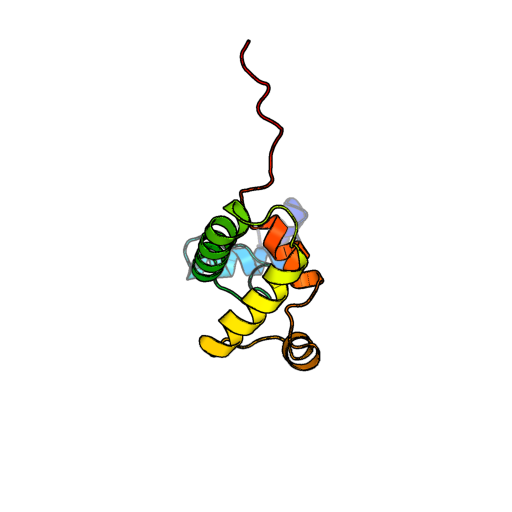05 ? 0.825 6.313 3.887 1.00 71.69 105 ARG A O 1
ATOM 858 N N . ILE A 1 106 ? 0.757 4.842 5.597 1.00 68.88 106 ILE A N 1
ATOM 859 C CA . ILE A 1 106 ? 0.169 5.752 6.576 1.00 68.88 106 ILE A CA 1
ATOM 860 C C . ILE A 1 106 ? 1.232 6.797 6.955 1.00 68.88 106 ILE A C 1
ATOM 862 O O . ILE A 1 106 ? 2.255 6.435 7.534 1.00 68.88 106 ILE A O 1
ATOM 866 N N . PRO A 1 107 ? 1.021 8.094 6.658 1.00 59.75 107 PRO A N 1
ATOM 867 C CA . PRO A 1 107 ? 1.991 9.148 6.971 1.00 59.75 107 PRO A CA 1
ATOM 868 C C . PRO A 1 107 ? 2.168 9.374 8.484 1.00 59.75 107 PRO A C 1
ATOM 870 O O . PRO A 1 107 ? 3.079 10.077 8.905 1.00 59.75 107 PRO A O 1
ATOM 873 N N . THR A 1 108 ? 1.325 8.755 9.310 1.00 53.41 108 THR A N 1
ATOM 874 C CA . THR A 1 108 ? 1.405 8.713 10.773 1.00 53.41 108 THR A CA 1
ATOM 875 C C . THR A 1 108 ? 2.238 7.512 11.239 1.00 53.41 108 THR A C 1
ATOM 877 O O . THR A 1 108 ? 1.760 6.617 11.931 1.00 53.41 108 THR A O 1
ATOM 880 N N . SER A 1 109 ? 3.524 7.484 10.887 1.00 40.44 109 SER A N 1
ATOM 881 C CA . SER A 1 109 ? 4.483 6.887 11.823 1.00 40.44 109 SER A CA 1
ATOM 882 C C . SER A 1 109 ? 4.399 7.730 13.101 1.00 40.44 109 SER A C 1
ATOM 884 O O . SER A 1 109 ? 4.442 8.955 12.974 1.00 40.44 109 SER A O 1
ATOM 886 N N . PRO A 1 110 ? 4.249 7.163 14.311 1.00 43.25 110 PRO A N 1
ATOM 887 C CA . PRO A 1 110 ? 4.402 7.936 15.533 1.00 43.25 110 PRO A CA 1
ATOM 888 C C . PRO A 1 110 ? 5.876 8.335 15.628 1.00 43.25 110 PRO A C 1
ATOM 890 O O . PRO A 1 110 ? 6.701 7.633 16.205 1.00 43.25 110 PRO A O 1
ATOM 893 N N . SER A 1 111 ? 6.234 9.436 14.977 1.00 37.59 111 SER A N 1
ATOM 894 C CA . SER A 1 111 ? 7.449 10.165 15.281 1.00 37.59 111 SER A CA 1
ATOM 895 C C . SER A 1 111 ? 7.275 10.728 16.687 1.00 37.59 111 SER A C 1
ATOM 897 O O . SER A 1 111 ? 6.632 11.756 16.863 1.00 37.59 111 SER A O 1
ATOM 899 N N . GLU A 1 112 ? 7.841 9.990 17.639 1.00 34.47 112 GLU A N 1
ATOM 900 C CA . GLU A 1 112 ? 8.444 10.485 18.876 1.00 34.47 112 GLU A CA 1
ATOM 901 C C . GLU A 1 112 ? 7.489 11.024 19.969 1.00 34.47 112 GLU A C 1
ATOM 903 O O . GLU A 1 112 ? 6.574 11.803 19.698 1.00 34.47 112 GLU A O 1
ATOM 908 N N . PRO A 1 113 ? 7.670 10.617 21.243 1.00 37.81 113 PRO A N 1
ATOM 909 C CA . PRO A 1 113 ? 6.911 11.186 22.349 1.00 37.81 113 PRO A CA 1
ATOM 910 C C . PRO A 1 113 ? 7.176 12.690 22.436 1.00 37.81 113 PRO A C 1
ATOM 912 O O . PRO A 1 113 ? 8.321 13.125 22.571 1.00 37.81 113 PRO A O 1
ATOM 915 N N . GLN A 1 114 ? 6.108 13.489 22.399 1.00 36.88 114 GLN A N 1
ATOM 916 C CA . GLN A 1 114 ? 6.189 14.892 22.781 1.00 36.88 114 GLN A CA 1
ATOM 917 C C . GLN A 1 114 ? 6.676 14.949 24.230 1.00 36.88 114 GLN A C 1
ATOM 919 O O . GLN A 1 114 ? 5.973 14.526 25.150 1.00 36.88 114 GLN A O 1
ATOM 924 N N . LYS A 1 115 ? 7.911 15.424 24.423 1.00 37.59 115 LY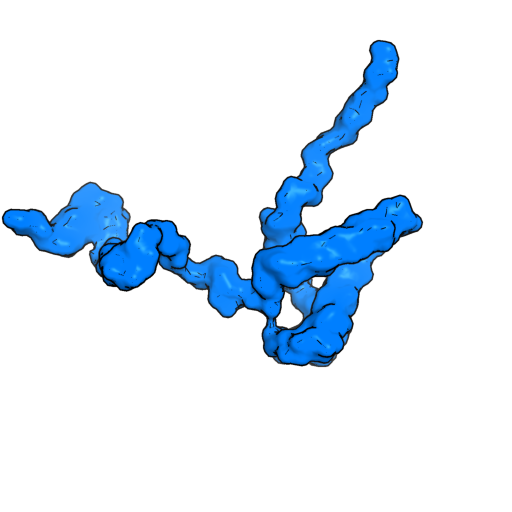S A N 1
ATOM 925 C CA . LYS A 1 115 ? 8.437 15.751 25.748 1.00 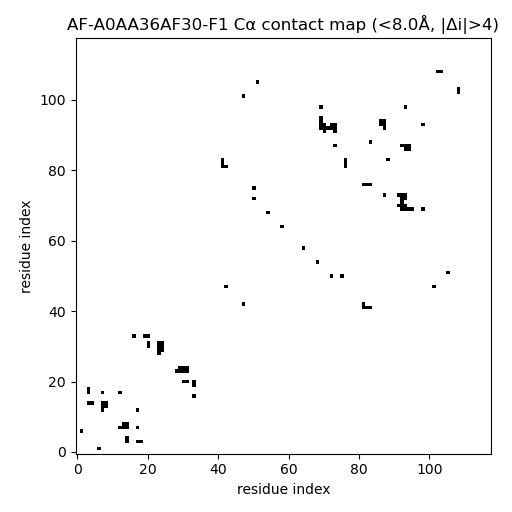37.59 115 LYS A CA 1
ATOM 926 C C . LYS A 1 115 ? 7.453 16.716 26.422 1.00 37.59 115 LYS A C 1
ATOM 928 O O . LYS A 1 115 ? 7.059 17.690 25.774 1.00 37.59 115 LYS A O 1
ATOM 933 N N . PRO A 1 116 ? 7.073 16.482 27.690 1.00 38.59 116 PRO A N 1
ATOM 934 C CA . PRO A 1 116 ? 6.331 17.471 28.450 1.00 38.59 116 PRO A CA 1
ATOM 935 C C . PRO A 1 116 ? 7.145 18.764 28.478 1.00 38.59 116 PRO A C 1
ATOM 937 O O . PRO A 1 116 ? 8.332 18.740 28.812 1.00 38.59 116 PRO A O 1
ATOM 940 N N . GLN A 1 117 ? 6.517 19.872 28.092 1.00 43.03 117 GLN A N 1
ATOM 941 C CA . GLN A 1 117 ? 7.037 21.188 28.433 1.00 43.03 117 GLN A CA 1
ATOM 942 C C . GLN A 1 117 ? 6.845 21.349 29.943 1.00 43.03 117 GLN A C 1
ATOM 944 O O . GLN A 1 117 ? 5.711 21.317 30.424 1.00 43.03 117 GLN A O 1
ATOM 949 N N . VAL A 1 118 ? 7.965 21.415 30.661 1.00 48.62 118 VAL A N 1
ATOM 950 C CA . VAL A 1 118 ? 8.051 21.932 32.030 1.00 48.62 118 VAL A CA 1
ATOM 951 C C . VAL A 1 118 ? 8.430 23.399 31.922 1.00 48.62 118 VAL A C 1
ATOM 953 O O . VAL A 1 118 ? 9.316 23.686 31.083 1.00 48.62 118 VAL A O 1
#

Secondary structure (DSSP, 8-state):
---HHHHHHHTT--HHHHHHHHHHHHHHSS----STTTTT-SS-HHHHHHHHHHHHHHHTT-TT-TTHHHHHHHHHHHHTT----HHHHHTTS--HHHHHHHHHHSS-----------

Organism: Octopus vulgaris (NCBI:txid6645)

Nearest PDB structures (foldseek):
  1mdm-assembly1_A  TM=3.756E-01  e=2.116E-01  Homo sapiens

Foldseek 3Di:
DDDLVNVCVVVVHDSVVSVVQVVCCVVVVDRDDDDPLPVPQLDDPVVLVVLVVVCVVVVVVPPPCPPVSFLSVLVVCVVVVGDDDPVCVVVSTHDPVNSVVSVVVPPPPPPDDDDDDD

pLDDT: mean 74.22, std 15.14, range [34.47, 94.81]

Sequence (118 aa):
MKSLRDVAKYFEVSFMTLQIYCKKLRTERKIASVGYASLRAVFTKKQEDLVVTYFLKAAKSYYGLTPGIRNLAYNYAKVNEIKCPDSWSANECAGVDWFSKFMKRIPTSPSEPQKPQV

Radius of gyration: 20.49 Å; Cα contacts (8 Å, |Δi|>4): 62; chains: 1; bounding box: 44×40×65 Å

Mean predicted aligned error: 13.33 Å

Solvent-accessible surface area (backbone atoms only — not comparable to full-atom values): 7358 Å² total; per-residue (Å²): 133,84,50,71,61,56,51,16,59,75,70,73,43,58,51,69,60,53,52,52,50,54,53,42,30,72,72,68,75,41,92,66,87,87,68,73,79,66,83,73,51,76,57,54,72,70,53,47,52,49,54,47,51,54,44,52,64,54,39,77,78,46,93,79,60,79,72,52,57,30,39,50,51,33,51,52,30,62,77,66,71,46,80,67,63,69,68,25,69,76,64,65,22,46,48,68,73,55,49,59,51,49,59,72,68,43,89,76,62,87,77,69,83,80,73,80,87,126